Protein AF-A0AAN5BZ99-F1 (afdb_monomer_lite)

Radius of gyration: 14.75 Å; chains: 1; bounding box: 33×25×43 Å

Sequence (92 aa):
VQHVRGIMLYGPPGTGKTLIALQISAIIGATEETIRVVNSSDILDMYVGNSERNMAALFTAAEIDQNRLVASDRIHVIIFDEIDALCRHRGQ

InterPro domains:
  IPR003959 ATPase, AAA-type, core [PF00004] (7-90)
  IPR027417 P-loop containing nucleoside triphosphate hydrolase [G3DSA:3.40.50.300] (1-92)
  IPR027417 P-loop containing nucleoside triphosphate hydrolase [SSF52540] (4-90)
  IPR039812 Vesicle-fusing ATPase [PTHR23078] (1-92)

Foldseek 3Di:
DDDDPDDDDDDDPPPCPVVVLVVVCVVLPADPVQEAEDEPVNLDDPDPPSSVVSVVVVVVVNVVVVVVPPDPRHDRDYHYDPCVVVDDDPPD

pLDDT: mean 82.7, std 9.69, range [44.28, 93.81]

Organism: NCBI:txid1317129

Secondary structure (DSSP, 8-state):
-PPP-------STTS-HHHHHHHHHHHTT--TTTEEEEEHHHH--SSTTHHHHHHHHHHHHHHHHHHH---TT---EEEEESGGGT-PPTT-

Structure (mmCIF, N/CA/C/O backbone):
data_AF-A0AAN5BZ99-F1
#
_entry.id   AF-A0AAN5BZ99-F1
#
loop_
_atom_site.group_PDB
_atom_site.id
_atom_site.type_symbol
_atom_site.label_atom_id
_atom_site.label_alt_id
_atom_site.label_comp_id
_atom_site.label_asym_id
_atom_site.label_entity_id
_atom_site.label_seq_id
_atom_site.pdbx_PDB_ins_code
_atom_site.Cartn_x
_atom_site.Cartn_y
_atom_site.Cartn_z
_atom_site.occupancy
_atom_site.B_iso_or_equiv
_atom_site.auth_seq_id
_atom_site.auth_comp_id
_atom_site.auth_asym_id
_atom_site.auth_atom_id
_atom_site.pdbx_PDB_model_num
ATOM 1 N N . VAL A 1 1 ? 3.732 -15.765 18.699 1.00 67.50 1 VAL A N 1
ATOM 2 C CA . VAL A 1 1 ? 2.687 -15.777 17.647 1.00 67.50 1 VAL A CA 1
ATOM 3 C C . VAL A 1 1 ? 3.317 -15.217 16.384 1.00 67.50 1 VAL A C 1
ATOM 5 O O . VAL A 1 1 ? 4.027 -14.227 16.489 1.00 67.50 1 VAL A O 1
ATOM 8 N N . GLN A 1 2 ? 3.168 -15.870 15.231 1.00 72.19 2 GLN A N 1
ATOM 9 C CA . GLN A 1 2 ? 3.681 -15.335 13.967 1.00 72.19 2 GLN A CA 1
ATOM 10 C C . GLN A 1 2 ? 2.641 -14.373 13.389 1.00 72.19 2 GLN A C 1
ATOM 12 O O . GLN A 1 2 ? 1.503 -14.772 13.155 1.00 72.19 2 GLN A O 1
ATOM 17 N N . HIS A 1 3 ? 3.019 -13.114 13.189 1.00 79.81 3 HIS A N 1
ATOM 18 C CA . HIS A 1 3 ? 2.132 -12.112 12.604 1.00 79.81 3 HIS A CA 1
ATOM 19 C C . HIS A 1 3 ? 2.130 -12.214 11.075 1.00 79.81 3 HIS A C 1
ATOM 21 O O . HIS A 1 3 ? 3.157 -12.512 10.456 1.00 79.81 3 HIS A O 1
ATOM 27 N N . VAL A 1 4 ? 0.971 -11.964 10.461 1.00 86.62 4 VAL A N 1
ATOM 28 C CA . VAL A 1 4 ? 0.847 -11.845 9.003 1.00 86.62 4 VAL A CA 1
ATOM 29 C C . VAL A 1 4 ? 1.646 -10.623 8.551 1.00 86.62 4 VAL A C 1
ATOM 31 O O . VAL A 1 4 ? 1.478 -9.540 9.103 1.00 86.62 4 VAL A O 1
ATOM 34 N N . ARG A 1 5 ? 2.536 -10.803 7.568 1.00 84.69 5 ARG A N 1
ATOM 35 C CA . ARG A 1 5 ? 3.467 -9.749 7.118 1.00 84.69 5 ARG A CA 1
ATOM 36 C C . ARG A 1 5 ? 2.950 -8.899 5.960 1.00 84.69 5 ARG A C 1
ATOM 38 O O . ARG A 1 5 ? 3.503 -7.838 5.712 1.00 84.69 5 ARG A O 1
ATOM 45 N N . GLY A 1 6 ? 1.921 -9.353 5.250 1.00 89.44 6 GLY A N 1
ATOM 46 C CA . GLY A 1 6 ? 1.365 -8.621 4.119 1.00 89.44 6 GLY A CA 1
ATOM 47 C C . GLY A 1 6 ? 0.153 -9.311 3.509 1.00 89.44 6 GLY A C 1
ATOM 48 O O . GLY A 1 6 ? -0.085 -10.498 3.734 1.00 89.44 6 GLY A O 1
ATOM 49 N N . ILE A 1 7 ? -0.606 -8.537 2.737 1.00 91.00 7 ILE A N 1
ATOM 50 C CA . ILE A 1 7 ? -1.782 -8.963 1.978 1.00 91.00 7 ILE A CA 1
ATOM 51 C C . ILE A 1 7 ? -1.594 -8.451 0.548 1.00 91.00 7 ILE A C 1
ATOM 53 O O . ILE A 1 7 ? -1.161 -7.317 0.358 1.00 91.00 7 ILE A O 1
ATOM 57 N N . MET A 1 8 ? -1.925 -9.269 -0.451 1.00 90.81 8 MET A N 1
ATOM 58 C CA . MET A 1 8 ? -1.915 -8.867 -1.858 1.00 90.81 8 MET A CA 1
ATOM 59 C C . MET A 1 8 ? -3.345 -8.865 -2.396 1.00 90.81 8 MET A C 1
ATOM 61 O O . MET A 1 8 ? -4.037 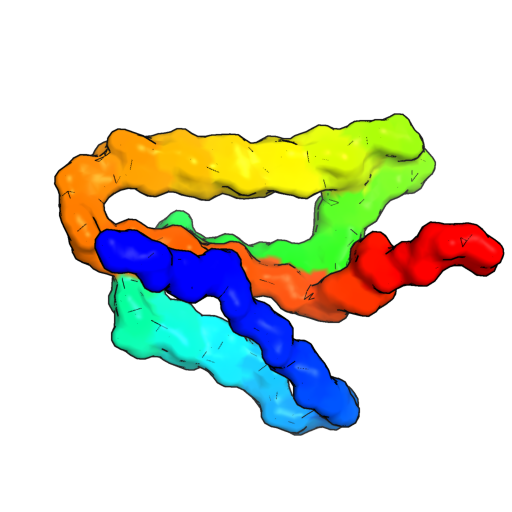-9.880 -2.332 1.00 90.81 8 MET A O 1
ATOM 65 N N . LEU A 1 9 ? -3.782 -7.726 -2.932 1.00 91.88 9 LEU A N 1
ATOM 66 C CA . LEU A 1 9 ? -5.074 -7.583 -3.599 1.00 91.88 9 LEU A CA 1
ATOM 67 C C . LEU A 1 9 ? -4.848 -7.572 -5.113 1.00 91.88 9 LEU A C 1
ATOM 69 O O . LEU A 1 9 ? -4.124 -6.720 -5.618 1.00 91.88 9 LEU A O 1
ATOM 73 N N . TYR A 1 10 ? -5.486 -8.488 -5.844 1.00 90.19 10 TYR A N 1
ATOM 74 C CA . TYR A 1 10 ? -5.391 -8.569 -7.306 1.00 90.19 10 TYR A CA 1
ATOM 75 C C . TYR A 1 10 ? -6.784 -8.592 -7.946 1.00 90.19 10 TYR A C 1
ATOM 77 O O . TYR A 1 10 ? -7.758 -9.028 -7.334 1.00 90.19 10 TYR A O 1
ATOM 85 N N . GLY A 1 11 ? -6.889 -8.092 -9.178 1.00 90.25 11 GLY A N 1
ATOM 86 C CA . GLY A 1 11 ? -8.116 -8.146 -9.974 1.00 90.25 11 GLY A CA 1
ATOM 87 C C . GLY A 1 11 ? -8.222 -6.997 -10.982 1.00 90.25 11 GLY A C 1
ATOM 88 O O . GLY A 1 11 ? -7.380 -6.096 -10.953 1.00 90.25 11 GLY A O 1
ATOM 89 N N . PRO A 1 12 ? -9.268 -6.973 -11.826 1.00 90.25 12 PRO A N 1
ATOM 90 C CA . PRO A 1 12 ? -9.485 -5.939 -12.846 1.00 90.25 12 PRO A CA 1
ATOM 91 C C . PRO A 1 12 ? -9.493 -4.505 -12.284 1.00 90.25 12 PRO A C 1
ATOM 93 O O . PRO A 1 12 ? -9.831 -4.317 -11.111 1.00 90.25 12 PRO A O 1
ATOM 96 N N . PRO A 1 13 ? -9.144 -3.471 -13.069 1.00 87.00 13 PRO A N 1
ATOM 97 C CA . PRO A 1 13 ? -9.252 -2.081 -12.620 1.00 87.00 13 PRO A CA 1
ATOM 98 C C . PRO A 1 13 ? -10.702 -1.733 -12.239 1.00 87.00 13 PRO A C 1
ATOM 100 O O . PRO A 1 13 ? -11.650 -2.290 -12.787 1.00 87.00 13 PRO A O 1
ATOM 103 N N . GLY A 1 14 ? -10.882 -0.836 -11.266 1.00 88.06 14 GLY A N 1
ATOM 104 C CA . GLY A 1 14 ? -12.213 -0.402 -10.814 1.00 88.06 14 GLY A CA 1
ATOM 105 C C . GLY A 1 14 ? -12.901 -1.294 -9.769 1.00 88.06 14 GLY A C 1
ATOM 106 O O . GLY A 1 14 ? -13.995 -0.962 -9.329 1.00 88.06 14 GLY A O 1
ATOM 107 N N . THR A 1 15 ? -12.272 -2.378 -9.295 1.00 91.62 15 THR A N 1
ATOM 108 C CA . THR A 1 15 ? -12.838 -3.247 -8.235 1.00 91.62 15 THR A CA 1
ATOM 109 C C . THR A 1 15 ? -12.639 -2.733 -6.799 1.00 91.62 15 THR A C 1
ATOM 111 O O . THR A 1 15 ? -12.889 -3.463 -5.845 1.00 91.62 15 THR A O 1
ATOM 114 N N . GLY A 1 16 ? -12.151 -1.501 -6.620 1.00 91.31 16 GLY A N 1
ATOM 115 C CA . GLY A 1 16 ? -12.004 -0.880 -5.297 1.00 91.31 16 GLY A CA 1
ATOM 116 C C . GLY A 1 16 ? -10.839 -1.395 -4.440 1.00 91.31 16 GLY A C 1
ATOM 117 O O . GLY A 1 16 ? -10.865 -1.204 -3.231 1.00 91.31 16 GLY A O 1
ATOM 118 N N . LYS A 1 17 ? -9.807 -2.023 -5.022 1.00 93.31 17 LYS A N 1
ATOM 119 C CA . LYS A 1 17 ? -8.648 -2.572 -4.279 1.00 93.31 17 LYS A CA 1
ATOM 120 C C . LYS A 1 17 ? -7.964 -1.543 -3.371 1.00 93.31 17 LYS A C 1
ATOM 122 O O . LYS A 1 17 ? -7.798 -1.804 -2.183 1.00 93.31 17 LYS A O 1
ATOM 127 N N . THR A 1 18 ? -7.640 -0.366 -3.905 1.00 90.25 18 THR A N 1
ATOM 128 C CA . THR A 1 18 ? -7.023 0.730 -3.141 1.00 90.25 18 THR A CA 1
ATOM 129 C C . THR A 1 18 ? -7.936 1.199 -2.006 1.00 90.25 18 THR A C 1
ATOM 131 O O . THR A 1 18 ? -7.486 1.380 -0.877 1.00 90.25 18 THR A O 1
ATOM 134 N N . LEU A 1 19 ? -9.246 1.302 -2.265 1.00 91.81 19 LEU A N 1
ATOM 135 C CA . LEU A 1 19 ? -10.233 1.664 -1.245 1.00 91.81 19 LEU A CA 1
ATOM 136 C C . LEU A 1 19 ? -10.293 0.617 -0.123 1.00 91.81 19 LEU A C 1
ATOM 138 O O . LEU A 1 19 ? -10.298 0.977 1.049 1.00 91.81 19 LEU A O 1
ATOM 142 N N . ILE A 1 20 ? -10.298 -0.672 -0.470 1.00 93.81 20 ILE A N 1
ATOM 143 C CA . ILE A 1 20 ? -10.298 -1.772 0.501 1.00 93.81 20 ILE A CA 1
ATOM 144 C C . ILE A 1 20 ? -9.037 -1.724 1.369 1.00 93.81 20 ILE A C 1
ATOM 146 O O . ILE A 1 20 ? -9.146 -1.862 2.584 1.00 93.81 20 ILE A O 1
ATOM 150 N N . ALA A 1 21 ? -7.859 -1.485 0.787 1.00 91.75 21 ALA A N 1
ATOM 151 C CA . ALA A 1 21 ? -6.613 -1.380 1.548 1.00 91.75 21 ALA A CA 1
ATOM 152 C C . ALA A 1 21 ? -6.657 -0.238 2.583 1.00 91.75 21 ALA A C 1
ATOM 154 O O . ALA A 1 21 ? -6.275 -0.431 3.741 1.00 91.75 21 ALA A O 1
ATOM 155 N N . LEU A 1 22 ? -7.192 0.925 2.199 1.00 90.62 22 LEU A N 1
ATOM 156 C CA . LEU A 1 22 ? -7.387 2.060 3.107 1.00 90.62 22 LEU A CA 1
ATOM 157 C C . LEU A 1 22 ? -8.383 1.736 4.228 1.00 90.62 22 LEU A C 1
ATOM 159 O O . LEU A 1 22 ? -8.104 1.999 5.396 1.00 90.62 22 LEU A O 1
ATOM 163 N N . GLN A 1 23 ? -9.516 1.114 3.894 1.00 92.31 23 GLN A N 1
ATOM 164 C CA . GLN A 1 23 ? -10.531 0.736 4.882 1.00 92.31 23 GLN A CA 1
ATOM 165 C C . GLN A 1 23 ? -10.017 -0.321 5.864 1.00 92.31 23 GLN A C 1
ATOM 167 O O . GLN A 1 23 ? -10.238 -0.193 7.065 1.00 92.31 23 GLN A O 1
ATOM 172 N N . ILE A 1 24 ? -9.279 -1.330 5.387 1.00 91.56 24 ILE A N 1
ATOM 173 C CA . ILE A 1 24 ? -8.633 -2.322 6.259 1.00 91.56 24 ILE A CA 1
ATOM 174 C C . ILE A 1 24 ? -7.690 -1.621 7.236 1.00 91.56 24 ILE A C 1
ATOM 176 O O . ILE A 1 24 ? -7.725 -1.920 8.425 1.00 91.56 24 ILE A O 1
ATOM 180 N N . SER A 1 25 ? -6.898 -0.662 6.752 1.00 89.38 25 SER A N 1
ATOM 181 C CA . SER A 1 25 ? -5.954 0.092 7.583 1.00 89.38 25 SER A CA 1
ATOM 182 C C . SER A 1 25 ? -6.668 0.862 8.699 1.00 89.38 25 SER A C 1
ATOM 184 O O . SER A 1 25 ? -6.255 0.795 9.855 1.00 89.38 25 SER A O 1
ATOM 186 N N . ALA A 1 26 ? -7.791 1.510 8.385 1.00 87.50 26 ALA A N 1
ATOM 187 C CA . ALA A 1 26 ? -8.612 2.195 9.381 1.00 87.50 26 ALA A CA 1
ATOM 188 C C . ALA A 1 26 ? -9.228 1.223 10.411 1.00 87.50 26 ALA A C 1
ATOM 190 O O . ALA A 1 26 ? -9.215 1.500 11.608 1.00 87.50 26 ALA A O 1
ATOM 191 N N . ILE A 1 27 ? -9.731 0.064 9.966 1.00 88.88 27 ILE A N 1
ATOM 192 C CA . ILE A 1 27 ? -10.376 -0.938 10.836 1.00 88.88 27 ILE A CA 1
ATOM 193 C C . ILE A 1 27 ? -9.387 -1.548 11.834 1.00 88.88 27 ILE A C 1
ATOM 195 O O . ILE A 1 27 ? -9.757 -1.803 12.979 1.00 88.88 27 ILE A O 1
ATOM 199 N N . ILE A 1 28 ? -8.136 -1.775 11.426 1.00 86.62 28 ILE A N 1
ATOM 200 C CA . ILE A 1 28 ? -7.109 -2.349 12.309 1.00 86.62 28 ILE A CA 1
ATOM 201 C C . ILE A 1 28 ? -6.487 -1.318 13.265 1.00 86.62 28 ILE A C 1
ATOM 203 O O . ILE A 1 28 ? -5.534 -1.642 13.968 1.00 86.62 28 ILE A O 1
ATOM 207 N N . GLY A 1 29 ? -7.012 -0.089 13.305 1.00 84.12 29 GLY A N 1
ATOM 208 C CA . GLY A 1 29 ? -6.552 0.958 14.216 1.00 84.12 29 GLY A CA 1
ATOM 209 C C . GLY A 1 29 ? -5.283 1.678 13.758 1.00 84.12 29 GLY A C 1
ATOM 210 O O . GLY A 1 29 ? -4.622 2.315 14.578 1.00 84.12 29 GLY A O 1
ATOM 211 N N . ALA A 1 30 ? -4.924 1.598 12.470 1.00 85.50 30 ALA A N 1
ATOM 212 C CA . ALA A 1 30 ? -3.867 2.443 11.931 1.00 85.50 30 ALA A CA 1
ATOM 213 C C . ALA A 1 30 ? -4.358 3.900 11.866 1.00 85.50 30 ALA A C 1
ATOM 215 O O . ALA A 1 30 ? -5.486 4.179 11.458 1.00 85.50 30 ALA A O 1
ATOM 216 N N . THR A 1 31 ? -3.508 4.832 12.285 1.00 82.75 31 THR A N 1
ATOM 217 C CA . THR A 1 31 ? -3.784 6.273 12.239 1.00 82.75 31 THR A CA 1
ATOM 218 C C . THR A 1 31 ? -3.180 6.877 10.976 1.00 82.75 31 THR A C 1
ATOM 220 O O . THR A 1 31 ? -2.302 6.271 10.369 1.00 82.75 31 THR A O 1
ATOM 223 N N . GLU A 1 32 ? -3.572 8.094 10.595 1.00 78.88 32 GLU A N 1
ATOM 224 C CA . GLU A 1 32 ? -2.990 8.775 9.421 1.00 78.88 32 GLU A CA 1
ATOM 225 C C . GLU A 1 32 ? -1.453 8.858 9.479 1.00 78.88 32 GLU A C 1
ATOM 227 O O . GLU A 1 32 ? -0.785 8.748 8.460 1.00 78.88 32 GLU A O 1
ATOM 232 N N . GLU A 1 33 ? -0.885 8.953 10.683 1.00 77.81 33 GLU A N 1
ATOM 233 C CA . GLU A 1 33 ? 0.564 8.952 10.932 1.00 77.81 33 GLU A CA 1
ATOM 234 C C . GLU A 1 33 ? 1.238 7.598 10.636 1.00 77.81 33 GLU A C 1
ATOM 236 O O . GLU A 1 33 ? 2.416 7.553 10.286 1.00 77.81 33 GLU A O 1
ATOM 241 N N . THR A 1 34 ? 0.505 6.486 10.774 1.00 82.94 34 THR A N 1
ATOM 242 C CA . THR A 1 34 ? 1.045 5.121 10.644 1.00 82.94 34 THR A CA 1
ATOM 243 C C . THR A 1 34 ? 0.702 4.462 9.309 1.00 82.94 34 THR A C 1
ATOM 245 O O . THR A 1 34 ? 1.248 3.397 9.002 1.00 82.94 34 THR A O 1
ATOM 248 N N . ILE A 1 35 ? -0.163 5.091 8.508 1.00 88.12 35 ILE A N 1
ATOM 249 C CA . ILE A 1 35 ? -0.501 4.678 7.147 1.00 88.12 35 ILE A CA 1
ATOM 250 C C . ILE A 1 35 ? 0.431 5.3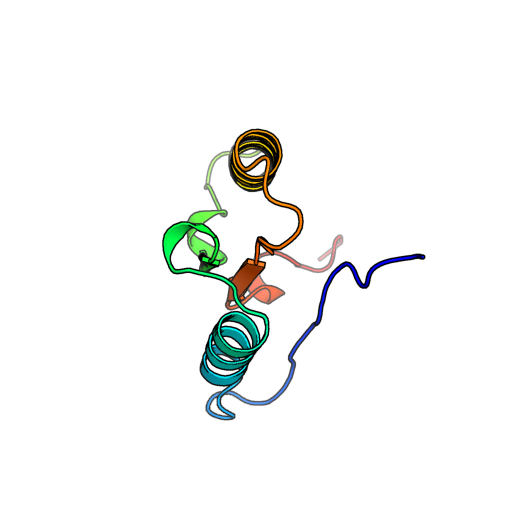94 6.168 1.00 88.12 35 ILE A C 1
ATOM 252 O O . ILE A 1 35 ? 0.441 6.618 6.073 1.00 88.12 35 ILE A O 1
ATOM 256 N N . ARG A 1 36 ? 1.177 4.623 5.374 1.00 89.06 36 ARG A N 1
ATOM 257 C CA . ARG A 1 36 ? 1.914 5.139 4.215 1.00 89.06 36 ARG A CA 1
ATOM 258 C C . ARG A 1 36 ? 1.368 4.532 2.939 1.00 89.06 36 ARG A C 1
ATOM 260 O O . ARG A 1 36 ? 1.511 3.334 2.712 1.00 89.06 36 ARG A O 1
ATOM 267 N N . VAL A 1 37 ? 0.775 5.373 2.102 1.00 89.06 37 VAL A N 1
ATOM 268 C CA . VAL A 1 37 ? 0.427 5.021 0.724 1.00 89.06 37 VAL A CA 1
ATOM 269 C C . VAL A 1 37 ? 1.610 5.386 -0.154 1.00 89.06 37 VAL A C 1
ATOM 271 O O . VAL A 1 37 ? 2.083 6.519 -0.112 1.00 89.06 37 VAL A O 1
ATOM 274 N N . VAL A 1 38 ? 2.099 4.419 -0.917 1.00 88.62 38 VAL A N 1
ATOM 275 C CA . VAL A 1 38 ? 3.255 4.581 -1.789 1.00 88.62 38 VAL A CA 1
ATOM 276 C C . VAL A 1 38 ? 2.847 4.178 -3.187 1.00 88.62 38 VAL A C 1
ATOM 278 O O . VAL A 1 38 ? 2.405 3.044 -3.407 1.00 88.62 38 VAL A O 1
ATOM 281 N N . ASN A 1 39 ? 2.998 5.099 -4.133 1.00 84.50 39 ASN A N 1
ATOM 282 C CA . ASN A 1 39 ? 2.847 4.742 -5.524 1.00 84.50 39 ASN A CA 1
ATOM 283 C C . ASN A 1 39 ? 4.143 4.079 -6.002 1.00 84.50 39 ASN A C 1
ATOM 285 O O . ASN A 1 39 ? 5.248 4.526 -5.691 1.00 84.50 39 ASN A O 1
ATOM 289 N N . SER A 1 40 ? 4.017 3.009 -6.776 1.00 79.75 40 SER A N 1
ATOM 290 C CA . SER A 1 40 ? 5.168 2.314 -7.353 1.00 79.75 40 SER A CA 1
ATOM 291 C C . SER A 1 40 ? 6.075 3.234 -8.177 1.00 79.75 40 SER A C 1
ATOM 293 O O . SER A 1 40 ? 7.293 3.055 -8.183 1.00 79.75 40 SER A O 1
ATOM 295 N N . SER A 1 41 ? 5.503 4.270 -8.794 1.00 79.50 41 SER A N 1
ATOM 296 C CA . SER A 1 41 ? 6.248 5.301 -9.525 1.00 79.50 41 SER A CA 1
ATOM 297 C C . SER A 1 41 ? 7.124 6.183 -8.626 1.00 79.50 41 SER A C 1
ATOM 299 O O . SER A 1 41 ? 8.172 6.629 -9.076 1.00 79.50 41 SER A O 1
ATOM 301 N N . ASP A 1 42 ? 6.751 6.395 -7.358 1.00 80.12 42 ASP A N 1
ATOM 302 C CA . ASP A 1 42 ? 7.519 7.230 -6.416 1.00 80.12 42 ASP A CA 1
ATOM 303 C C . ASP A 1 42 ? 8.819 6.544 -5.969 1.00 80.12 42 ASP A C 1
ATOM 305 O O . ASP A 1 42 ? 9.784 7.192 -5.561 1.00 80.12 42 ASP A O 1
ATOM 309 N N . ILE A 1 43 ? 8.844 5.210 -6.029 1.00 82.31 43 ILE A N 1
ATOM 310 C CA . ILE A 1 43 ? 10.016 4.404 -5.680 1.00 82.31 43 ILE A CA 1
ATOM 311 C C . ILE A 1 43 ? 10.962 4.269 -6.877 1.00 82.31 43 ILE A C 1
ATOM 313 O O . ILE A 1 43 ? 12.173 4.165 -6.682 1.00 82.31 43 ILE A O 1
ATOM 317 N N . LEU A 1 44 ? 10.436 4.244 -8.104 1.00 78.75 44 LEU A N 1
ATOM 318 C CA . LEU A 1 44 ? 11.224 4.037 -9.315 1.00 78.75 44 LEU A CA 1
ATOM 319 C C . LEU A 1 44 ? 12.022 5.296 -9.682 1.00 78.75 44 LEU A C 1
ATOM 321 O O . LEU A 1 44 ? 11.469 6.302 -10.111 1.00 78.75 44 LEU A O 1
ATOM 325 N N . ASP A 1 45 ? 13.346 5.204 -9.582 1.00 76.25 45 ASP A N 1
ATOM 326 C CA . ASP A 1 45 ? 14.286 6.211 -10.069 1.00 76.25 45 ASP A CA 1
ATOM 327 C C . ASP A 1 45 ? 14.959 5.729 -11.372 1.00 76.25 45 ASP A C 1
ATOM 329 O O . ASP A 1 45 ? 15.195 4.535 -11.581 1.00 76.25 45 ASP A O 1
ATOM 333 N N . MET A 1 46 ? 1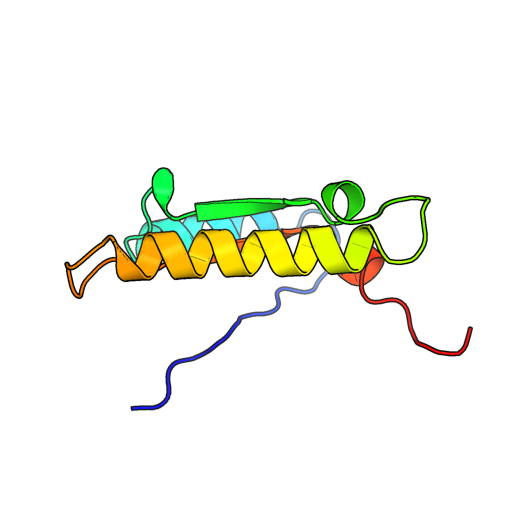5.280 6.675 -12.259 1.00 74.69 46 MET A N 1
ATOM 334 C CA . MET A 1 46 ? 16.050 6.451 -13.486 1.00 74.69 46 MET A CA 1
ATOM 335 C C . MET A 1 46 ? 17.500 6.040 -13.189 1.00 74.69 46 MET A C 1
ATOM 337 O O . MET A 1 46 ? 18.153 5.407 -14.021 1.00 74.69 46 MET A O 1
ATOM 341 N N . TYR A 1 47 ? 18.012 6.392 -12.007 1.00 73.38 47 TYR A N 1
ATOM 342 C CA . TYR A 1 47 ? 19.347 6.019 -11.559 1.00 73.38 47 TYR A CA 1
ATOM 343 C C . TYR A 1 47 ? 19.338 4.661 -10.847 1.00 73.38 47 TYR A C 1
ATOM 345 O O . TYR A 1 47 ? 18.751 4.486 -9.776 1.00 73.38 47 TYR A O 1
ATOM 353 N N . VAL A 1 48 ? 20.052 3.691 -11.426 1.00 66.56 48 VAL A N 1
ATOM 354 C CA . VAL A 1 48 ? 20.217 2.345 -10.858 1.00 66.56 48 VAL A CA 1
ATOM 355 C C . VAL A 1 48 ? 20.760 2.435 -9.425 1.00 66.56 48 VAL A C 1
ATOM 357 O O . VAL A 1 48 ? 21.753 3.112 -9.165 1.00 66.56 48 VAL A O 1
ATOM 360 N N . GLY A 1 49 ? 20.095 1.752 -8.491 1.00 77.69 49 GLY A N 1
ATOM 361 C CA . GLY A 1 49 ? 20.434 1.736 -7.064 1.00 77.69 49 GLY A CA 1
ATOM 362 C C . GLY A 1 49 ? 19.720 2.798 -6.219 1.00 77.69 49 GLY A C 1
ATOM 363 O O . GLY A 1 49 ? 19.577 2.604 -5.012 1.00 77.69 49 GLY A O 1
ATOM 364 N N . ASN A 1 50 ? 19.196 3.879 -6.809 1.00 83.19 50 ASN A N 1
ATOM 365 C CA . ASN A 1 50 ? 18.387 4.839 -6.048 1.00 83.19 50 ASN A CA 1
ATOM 366 C C . ASN A 1 50 ? 17.011 4.266 -5.693 1.00 83.19 50 ASN A C 1
ATOM 368 O O . ASN A 1 50 ? 16.572 4.438 -4.561 1.00 83.19 50 ASN A O 1
ATOM 372 N N . SER A 1 51 ? 16.381 3.501 -6.588 1.00 84.69 51 SER A N 1
ATOM 373 C CA . SER A 1 51 ? 15.095 2.850 -6.297 1.00 84.69 51 SER A CA 1
ATOM 374 C C . SER A 1 51 ? 15.179 1.902 -5.094 1.00 84.69 51 SER A C 1
ATOM 376 O O . SER A 1 51 ? 14.296 1.878 -4.239 1.00 84.69 51 SER A O 1
ATOM 378 N N . GLU A 1 52 ? 16.282 1.155 -4.980 1.00 86.44 52 GLU A N 1
ATOM 379 C CA . GLU A 1 52 ? 16.542 0.259 -3.845 1.00 86.44 52 GLU A CA 1
ATOM 380 C C . GLU A 1 52 ? 16.764 1.044 -2.548 1.00 86.44 52 GLU A C 1
ATOM 382 O O . GLU A 1 52 ? 16.232 0.671 -1.502 1.00 86.44 52 GLU A O 1
ATOM 387 N N . ARG A 1 53 ? 17.497 2.166 -2.610 1.00 88.38 53 ARG A N 1
ATOM 388 C CA . ARG A 1 53 ? 17.674 3.068 -1.462 1.00 88.38 53 ARG A CA 1
ATOM 389 C C . ARG A 1 53 ? 16.356 3.687 -1.015 1.00 88.38 53 ARG A C 1
ATOM 391 O O . ARG A 1 53 ? 16.118 3.742 0.186 1.00 88.38 53 ARG A O 1
ATOM 398 N N . ASN A 1 54 ? 15.505 4.111 -1.947 1.00 88.00 54 ASN A N 1
ATOM 399 C CA . ASN A 1 54 ? 14.194 4.688 -1.646 1.00 88.00 54 ASN A CA 1
ATOM 400 C C . ASN A 1 54 ? 13.292 3.655 -0.967 1.00 88.00 54 ASN A C 1
ATOM 402 O O . ASN A 1 54 ? 12.694 3.942 0.071 1.00 88.00 54 ASN A O 1
ATOM 406 N N . MET A 1 55 ? 13.262 2.426 -1.493 1.00 88.31 55 MET A N 1
ATOM 407 C CA . MET A 1 55 ? 12.526 1.327 -0.873 1.00 88.31 55 MET A CA 1
ATOM 408 C C . MET A 1 55 ? 13.067 1.009 0.528 1.00 88.31 55 MET A C 1
ATOM 410 O O . MET A 1 55 ? 12.285 0.909 1.470 1.00 88.31 55 MET A O 1
ATOM 414 N N . ALA A 1 56 ? 14.387 0.913 0.705 1.00 90.19 56 ALA A N 1
ATOM 415 C CA . ALA A 1 56 ? 14.988 0.680 2.017 1.00 90.19 56 ALA A CA 1
ATOM 416 C C . ALA A 1 56 ? 14.671 1.816 3.005 1.00 90.19 56 ALA A C 1
ATOM 418 O O . ALA A 1 56 ? 14.257 1.554 4.132 1.00 90.19 56 ALA A O 1
ATOM 419 N N . ALA A 1 57 ? 14.799 3.074 2.577 1.00 90.88 57 ALA A N 1
ATOM 420 C CA . ALA A 1 57 ? 14.505 4.246 3.397 1.00 90.88 57 ALA A CA 1
ATOM 421 C C . ALA A 1 57 ? 13.044 4.274 3.867 1.00 90.88 57 ALA A C 1
ATOM 423 O O . ALA A 1 57 ? 12.780 4.635 5.015 1.00 90.88 57 ALA A O 1
ATOM 424 N N . LEU A 1 58 ? 12.108 3.841 3.018 1.00 89.88 58 LEU A N 1
ATOM 425 C CA . LEU A 1 58 ? 10.694 3.739 3.360 1.00 89.88 58 LEU A CA 1
ATOM 426 C C . LEU A 1 58 ? 10.455 2.794 4.548 1.00 89.88 58 LEU A C 1
ATOM 428 O O . LEU A 1 58 ? 9.756 3.163 5.498 1.00 89.88 58 LEU A O 1
ATOM 432 N N . PHE A 1 59 ? 11.055 1.601 4.512 1.00 89.94 59 PHE A N 1
ATOM 433 C CA . PHE A 1 59 ? 10.948 0.626 5.598 1.00 89.94 59 PHE A CA 1
ATOM 434 C C . PHE A 1 59 ? 11.701 1.083 6.848 1.00 89.94 59 PHE A C 1
ATOM 436 O O . PHE A 1 59 ? 11.131 1.038 7.934 1.00 89.94 59 PHE A O 1
ATOM 443 N N . THR A 1 60 ? 12.918 1.616 6.708 1.00 91.12 60 THR A N 1
ATOM 444 C CA . THR A 1 60 ? 13.692 2.157 7.838 1.00 91.12 60 THR A CA 1
ATOM 445 C C . THR A 1 60 ? 12.928 3.265 8.560 1.00 91.12 60 THR A C 1
ATOM 447 O O . THR A 1 60 ? 12.871 3.297 9.787 1.00 91.12 60 THR A O 1
ATOM 450 N N . ALA A 1 61 ? 12.285 4.167 7.818 1.00 87.81 61 ALA A N 1
ATOM 451 C CA . ALA A 1 61 ? 11.483 5.229 8.411 1.00 87.81 61 ALA A CA 1
ATOM 452 C C . ALA A 1 61 ? 10.217 4.702 9.104 1.00 87.81 61 ALA A C 1
ATOM 454 O O . ALA A 1 61 ? 9.692 5.388 9.974 1.00 87.81 61 ALA A O 1
ATOM 455 N N . ALA A 1 62 ? 9.681 3.547 8.695 1.00 86.88 62 ALA A N 1
ATOM 456 C CA . ALA A 1 62 ? 8.551 2.908 9.373 1.00 86.88 62 ALA A CA 1
ATOM 457 C C . ALA A 1 62 ? 9.014 2.186 10.648 1.00 86.88 62 ALA A C 1
ATOM 459 O O . ALA A 1 62 ? 8.376 2.306 11.686 1.00 86.88 62 ALA A O 1
ATOM 460 N N . GLU A 1 63 ? 10.163 1.510 10.596 1.00 86.94 63 GLU A N 1
ATOM 461 C CA . GLU A 1 63 ? 10.769 0.825 11.742 1.00 86.94 63 GLU A CA 1
ATOM 462 C C . GLU A 1 63 ? 11.188 1.805 12.849 1.00 86.94 63 GLU A C 1
ATOM 464 O O . GLU A 1 63 ? 10.936 1.564 14.028 1.00 86.94 63 GLU A O 1
ATOM 469 N N . ILE A 1 64 ? 11.787 2.945 12.487 1.00 86.56 64 ILE A N 1
ATOM 470 C CA . ILE A 1 64 ? 12.131 4.000 13.452 1.00 86.56 64 ILE A CA 1
ATOM 471 C C . ILE A 1 64 ? 10.874 4.532 14.145 1.00 86.56 64 ILE A C 1
ATOM 473 O O . ILE A 1 64 ? 10.897 4.749 15.357 1.00 86.56 64 ILE A O 1
ATOM 477 N N . ASP A 1 65 ? 9.798 4.755 13.391 1.00 83.06 65 ASP A N 1
ATOM 478 C CA . ASP A 1 65 ? 8.550 5.284 13.939 1.00 83.06 65 ASP A CA 1
ATOM 479 C C . ASP A 1 65 ? 7.875 4.265 14.864 1.00 83.06 65 ASP A C 1
ATOM 481 O O . ASP A 1 65 ? 7.549 4.579 16.008 1.00 83.06 65 ASP A O 1
ATOM 485 N N . GLN A 1 66 ? 7.831 3.002 14.437 1.00 81.25 66 GLN A N 1
ATOM 486 C CA . GLN A 1 66 ? 7.349 1.891 15.250 1.00 81.25 66 GLN A CA 1
ATOM 487 C C . GLN A 1 66 ? 8.118 1.764 16.573 1.00 81.25 66 GLN A C 1
ATOM 489 O O . GLN A 1 66 ? 7.510 1.575 17.621 1.00 81.25 66 GLN A O 1
ATOM 494 N N . ASN A 1 67 ? 9.447 1.908 16.551 1.00 81.31 67 ASN A N 1
ATOM 495 C CA . ASN A 1 67 ? 10.279 1.829 17.755 1.00 81.31 67 ASN A CA 1
ATOM 496 C C . ASN A 1 67 ? 10.113 3.039 18.693 1.00 81.31 67 ASN A C 1
ATOM 498 O O . 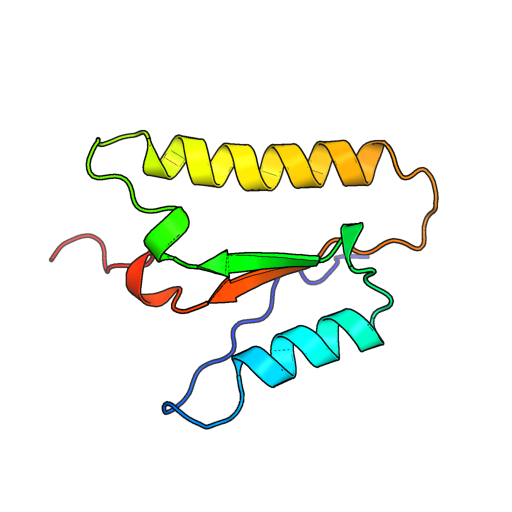ASN A 1 67 ? 10.347 2.920 19.897 1.00 81.31 67 ASN A O 1
ATOM 502 N N . ARG A 1 68 ? 9.732 4.212 18.168 1.00 78.12 68 ARG A N 1
ATOM 503 C CA . ARG A 1 68 ? 9.431 5.410 18.977 1.00 78.12 68 ARG A CA 1
ATOM 504 C C . ARG A 1 68 ? 8.075 5.316 19.659 1.00 78.12 68 ARG A C 1
ATOM 506 O O . ARG A 1 68 ? 7.892 5.861 20.748 1.00 78.12 68 ARG A O 1
ATOM 513 N N . LEU A 1 69 ? 7.123 4.655 19.018 1.00 67.88 69 LEU A N 1
ATOM 514 C CA . LEU A 1 69 ? 5.773 4.481 19.520 1.00 67.88 69 LEU A CA 1
ATOM 515 C C . LEU A 1 69 ? 5.759 3.314 20.523 1.00 67.88 69 LEU A C 1
ATOM 517 O O . LEU A 1 69 ? 5.465 2.177 20.188 1.00 67.88 69 LEU A O 1
ATOM 521 N N . VAL A 1 70 ? 6.064 3.605 21.791 1.00 56.72 70 VAL A N 1
ATOM 522 C CA . VAL A 1 70 ? 6.156 2.630 22.909 1.00 56.72 70 VAL A CA 1
ATOM 523 C C . VAL A 1 70 ? 4.801 1.975 23.273 1.00 56.72 70 VAL A C 1
ATOM 525 O O . VAL A 1 70 ? 4.718 1.157 24.186 1.00 56.72 70 VAL A O 1
ATOM 528 N N . ALA A 1 71 ? 3.715 2.306 22.572 1.00 58.50 71 ALA A N 1
ATOM 529 C CA . ALA A 1 71 ? 2.392 1.748 22.825 1.00 58.50 71 ALA A CA 1
ATOM 530 C C . ALA A 1 71 ? 2.153 0.5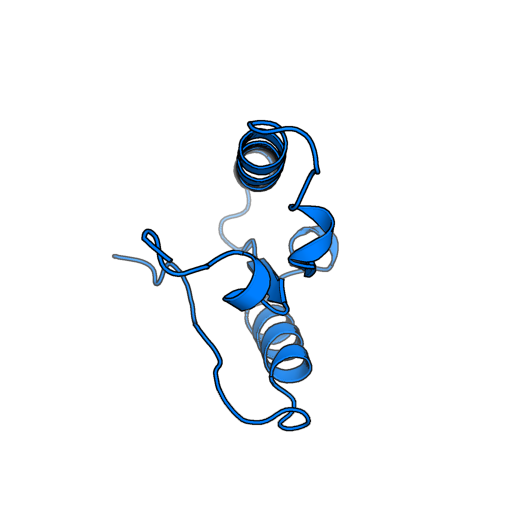00 21.964 1.00 58.50 71 ALA A C 1
ATOM 532 O O . ALA A 1 71 ? 2.125 0.582 20.738 1.00 58.50 71 ALA A O 1
ATOM 533 N N . SER A 1 72 ? 1.906 -0.631 22.626 1.00 55.62 72 SER A N 1
ATOM 534 C CA . SER A 1 72 ? 1.649 -1.970 22.070 1.00 55.62 72 SER A CA 1
ATOM 535 C C . SER A 1 72 ? 0.520 -2.082 21.028 1.00 55.62 72 SER A C 1
ATOM 537 O O . SER A 1 72 ? 0.331 -3.160 20.470 1.00 55.62 72 SER A O 1
ATOM 539 N N . ASP A 1 73 ? -0.205 -0.997 20.749 1.00 57.25 73 ASP A N 1
ATOM 540 C CA . ASP A 1 73 ? -1.451 -0.994 19.975 1.00 57.25 73 ASP A CA 1
ATOM 541 C C . ASP A 1 73 ? -1.342 -0.302 18.603 1.00 57.25 73 ASP A C 1
ATOM 543 O O . ASP A 1 73 ? -2.338 -0.212 17.886 1.00 57.25 73 ASP A O 1
ATOM 547 N N . ARG A 1 74 ? -0.167 0.208 18.198 1.00 65.19 74 ARG A N 1
ATOM 548 C CA . ARG A 1 74 ? -0.035 0.938 16.920 1.00 65.19 74 ARG A CA 1
ATOM 549 C C . ARG A 1 74 ? 0.513 0.038 15.810 1.00 65.19 74 ARG A C 1
ATOM 551 O O . ARG A 1 74 ? 1.660 -0.399 15.842 1.00 65.19 74 ARG A O 1
ATOM 558 N N . ILE A 1 75 ? -0.329 -0.224 14.809 1.00 80.81 75 ILE A N 1
ATOM 559 C CA . ILE A 1 75 ? 0.021 -0.980 13.602 1.00 80.81 75 ILE A CA 1
ATOM 560 C C . ILE A 1 75 ? 0.473 -0.000 12.512 1.00 80.81 75 ILE A C 1
ATOM 562 O O . ILE A 1 75 ? -0.264 0.915 12.136 1.00 80.81 75 ILE A O 1
ATOM 566 N N . HIS A 1 76 ? 1.682 -0.211 11.986 1.00 87.50 76 HIS A N 1
ATOM 567 C CA . HIS A 1 76 ? 2.164 0.467 10.783 1.00 87.50 76 HIS A CA 1
ATOM 568 C C . HIS A 1 76 ? 1.719 -0.283 9.536 1.00 87.50 76 HIS A C 1
ATOM 570 O O . HIS A 1 76 ? 1.940 -1.490 9.418 1.00 87.50 76 HIS A O 1
ATOM 576 N N . VAL A 1 77 ? 1.116 0.441 8.594 1.00 90.25 77 VAL A N 1
ATOM 577 C CA . VAL A 1 77 ? 0.621 -0.131 7.341 1.00 90.25 77 VAL A CA 1
ATOM 578 C C . VAL A 1 77 ? 1.256 0.592 6.171 1.00 90.25 77 VAL A C 1
ATOM 580 O O . VAL A 1 77 ? 1.182 1.814 6.059 1.00 90.25 77 VAL A O 1
ATOM 583 N N . ILE A 1 78 ? 1.861 -0.186 5.279 1.00 91.62 78 ILE A N 1
ATOM 584 C CA . ILE A 1 78 ? 2.420 0.302 4.025 1.00 91.62 78 ILE A CA 1
ATOM 585 C C . ILE A 1 78 ? 1.565 -0.262 2.897 1.00 91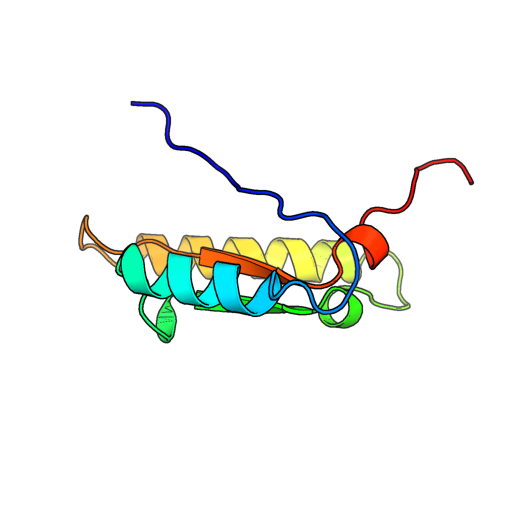.62 78 ILE A C 1
ATOM 587 O O . ILE A 1 78 ? 1.465 -1.478 2.731 1.00 91.62 78 ILE A O 1
ATOM 591 N N . ILE A 1 79 ? 0.936 0.629 2.141 1.00 91.94 79 ILE A N 1
ATOM 592 C CA . ILE A 1 79 ? 0.096 0.292 0.997 1.00 91.94 79 ILE A CA 1
ATOM 593 C C . ILE A 1 79 ? 0.897 0.608 -0.258 1.00 91.94 79 ILE A C 1
ATOM 595 O O . ILE A 1 79 ? 1.193 1.769 -0.526 1.00 91.94 79 ILE A O 1
ATOM 599 N N . PHE A 1 80 ? 1.228 -0.427 -1.024 1.00 90.94 80 PHE A N 1
ATOM 600 C CA . PHE A 1 80 ? 1.803 -0.276 -2.356 1.00 90.94 80 PHE A CA 1
ATOM 601 C C . PHE A 1 80 ? 0.680 -0.327 -3.384 1.00 90.94 80 PHE A C 1
ATOM 603 O O . PHE A 1 80 ? -0.012 -1.344 -3.476 1.00 90.94 80 PHE A O 1
ATOM 610 N N . ASP A 1 81 ? 0.512 0.750 -4.145 1.00 88.69 81 ASP A N 1
ATOM 611 C CA . ASP A 1 81 ? -0.373 0.745 -5.310 1.00 88.69 81 ASP A CA 1
ATOM 612 C C . ASP A 1 81 ? 0.425 0.430 -6.585 1.00 88.69 81 ASP A C 1
ATOM 614 O O . ASP A 1 81 ? 1.611 0.764 -6.685 1.00 88.69 81 ASP A O 1
ATOM 618 N N . GLU A 1 82 ? -0.215 -0.252 -7.535 1.00 84.12 82 GLU A N 1
ATOM 619 C CA . GLU A 1 82 ? 0.383 -0.650 -8.826 1.00 84.12 82 GLU A CA 1
ATOM 620 C C . GLU A 1 82 ? 1.735 -1.385 -8.685 1.00 84.12 82 GLU A C 1
ATOM 622 O O . GLU A 1 82 ? 2.692 -1.137 -9.420 1.00 84.12 82 GLU A O 1
ATOM 627 N N . ILE A 1 83 ? 1.841 -2.291 -7.700 1.00 83.62 83 ILE A N 1
ATOM 628 C CA . ILE A 1 83 ? 3.092 -3.010 -7.375 1.00 83.62 83 ILE A CA 1
ATOM 629 C C . ILE A 1 83 ? 3.646 -3.844 -8.540 1.00 83.62 83 ILE A C 1
ATOM 631 O O . ILE A 1 83 ? 4.834 -4.160 -8.583 1.00 83.62 83 ILE A O 1
ATOM 635 N N . ASP A 1 84 ? 2.808 -4.185 -9.512 1.00 80.38 84 ASP A N 1
ATOM 636 C CA . ASP A 1 84 ? 3.206 -4.821 -10.763 1.00 80.38 84 ASP A CA 1
ATOM 637 C C . ASP A 1 84 ? 4.183 -3.962 -11.586 1.00 80.38 84 ASP A C 1
ATOM 639 O O . ASP A 1 84 ? 5.036 -4.518 -12.282 1.00 80.38 84 ASP A O 1
ATOM 643 N N . ALA A 1 85 ? 4.163 -2.632 -11.436 1.00 79.00 85 ALA A N 1
ATOM 644 C CA . ALA A 1 85 ? 5.159 -1.747 -12.038 1.00 79.00 85 ALA A CA 1
ATOM 645 C C . ALA A 1 85 ? 6.564 -1.922 -11.423 1.00 79.00 85 ALA A C 1
ATOM 647 O O . ALA A 1 85 ? 7.564 -1.825 -12.144 1.00 79.00 85 ALA A O 1
ATOM 648 N N . LEU A 1 86 ? 6.642 -2.212 -10.116 1.00 75.62 86 LEU A N 1
ATOM 649 C CA . LEU A 1 86 ? 7.890 -2.496 -9.390 1.00 75.62 86 LEU A CA 1
ATOM 650 C C . LEU A 1 86 ? 8.364 -3.938 -9.602 1.00 75.62 86 LEU A C 1
ATOM 652 O O . LEU A 1 86 ? 9.551 -4.196 -9.809 1.00 75.62 86 LEU A O 1
ATOM 656 N N . CYS A 1 87 ? 7.441 -4.894 -9.539 1.00 77.31 87 CYS A N 1
ATOM 657 C CA . CYS A 1 87 ? 7.732 -6.322 -9.562 1.00 77.31 87 CYS A CA 1
ATOM 658 C C . CYS A 1 87 ? 7.735 -6.879 -10.990 1.00 77.31 87 CYS A C 1
ATOM 660 O O . CYS A 1 87 ? 6.957 -7.772 -11.330 1.00 77.31 87 CYS A O 1
ATOM 662 N N . ARG A 1 88 ? 8.654 -6.384 -11.827 1.00 73.25 88 ARG A N 1
ATOM 663 C CA . ARG A 1 88 ? 8.885 -6.970 -13.153 1.00 73.25 88 ARG A CA 1
ATOM 664 C C . ARG A 1 88 ? 9.529 -8.348 -13.035 1.00 73.25 88 ARG A C 1
ATOM 666 O O . ARG A 1 88 ? 10.354 -8.602 -12.155 1.00 73.25 88 ARG A O 1
ATOM 673 N N . HIS A 1 89 ? 9.168 -9.239 -13.952 1.00 75.88 89 HIS A N 1
ATOM 674 C CA . HIS A 1 89 ? 9.783 -10.556 -14.033 1.00 75.88 89 HIS A CA 1
ATOM 675 C C . HIS A 1 89 ? 11.279 -10.399 -14.344 1.00 75.88 89 HIS A C 1
ATOM 677 O O . HIS A 1 89 ? 11.647 -9.762 -15.328 1.00 75.88 89 HIS A O 1
ATOM 683 N N . ARG A 1 90 ? 12.161 -10.950 -13.502 1.00 70.06 90 ARG A N 1
ATOM 684 C CA . ARG A 1 90 ? 13.606 -10.921 -13.773 1.00 70.06 90 ARG A CA 1
ATOM 685 C C . ARG A 1 90 ? 13.900 -11.846 -14.959 1.00 70.06 90 ARG A C 1
ATOM 687 O O . ARG A 1 90 ? 13.683 -13.048 -14.839 1.00 70.06 90 ARG A O 1
ATOM 694 N N . GLY A 1 91 ? 14.409 -11.300 -16.067 1.00 68.31 91 GLY A N 1
ATOM 695 C CA . GLY A 1 91 ? 14.820 -12.080 -17.246 1.00 68.31 91 GLY A CA 1
ATOM 696 C C . GLY A 1 91 ? 14.026 -11.841 -18.537 1.00 68.31 91 GLY A C 1
ATOM 697 O O . GLY A 1 91 ? 14.194 -12.619 -19.474 1.00 68.31 91 GLY A O 1
ATOM 698 N N . GLN A 1 92 ? 13.202 -10.790 -18.603 1.00 44.28 92 GLN A N 1
ATOM 699 C CA . GLN A 1 92 ? 12.712 -10.203 -19.857 1.00 44.28 92 GLN A CA 1
ATOM 700 C C . GLN A 1 92 ? 13.000 -8.706 -19.900 1.00 44.28 92 GLN A C 1
ATOM 702 O O . GLN A 1 92 ? 12.913 -8.067 -18.826 1.00 44.28 92 GLN A O 1
#